Protein AF-A0A9J6QCG3-F1 (afdb_monomer_lite)

Organism: NCBI:txid2926470

Secondary structure (DSSP, 8-state):
--HHHHHHHHHHHHHHHHHHHHHHHHHHHHHHHHHHHHHHHHHHSS--HHHHHHHHSHHHHTTTTTHHHHHHHH-TTSHHHHHHS-HHHHHHHHTS-HHHHHHHHHHHHHHHHHHHHHHHHHHHHHHHH-

Radius of gyration: 17.92 Å; chains: 1; bounding box: 47×27×53 Å

Structure (mmCIF, N/CA/C/O backbone):
data_AF-A0A9J6QCG3-F1
#
_e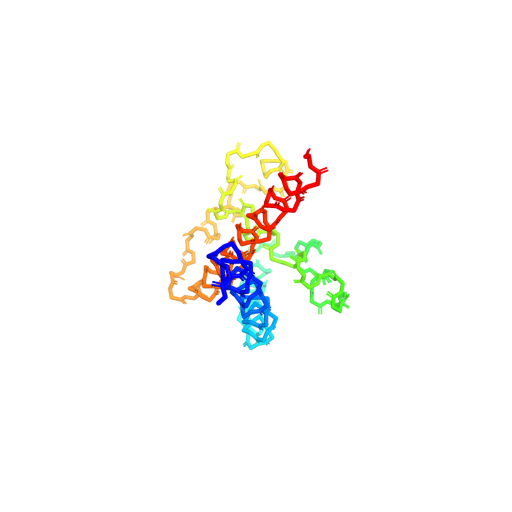ntry.id   AF-A0A9J6QCG3-F1
#
loop_
_atom_site.group_PDB
_atom_site.id
_atom_site.type_symbol
_atom_site.label_atom_id
_atom_site.label_alt_id
_atom_site.label_comp_id
_atom_site.label_asym_id
_atom_site.label_entity_id
_atom_site.label_seq_id
_atom_site.pdbx_PDB_ins_code
_atom_site.Cartn_x
_atom_site.Cartn_y
_atom_site.Cartn_z
_atom_site.occupancy
_atom_site.B_iso_or_equiv
_atom_site.auth_seq_id
_atom_site.auth_comp_id
_atom_site.auth_asym_id
_atom_site.auth_atom_id
_atom_site.pdbx_PDB_model_num
ATOM 1 N N . MET A 1 1 ? 27.944 2.411 -23.878 1.00 61.50 1 MET A N 1
ATOM 2 C CA . MET A 1 1 ? 26.618 1.755 -23.746 1.00 61.50 1 MET A CA 1
ATOM 3 C C . MET A 1 1 ? 25.605 2.493 -24.611 1.00 61.50 1 MET A C 1
ATOM 5 O O . MET A 1 1 ? 25.644 3.715 -24.613 1.00 61.50 1 MET A O 1
ATOM 9 N N . LYS A 1 2 ? 24.710 1.798 -25.333 1.00 83.81 2 LYS A N 1
ATOM 10 C CA . LYS A 1 2 ? 23.601 2.467 -26.043 1.00 83.81 2 LYS A CA 1
ATOM 11 C C . LYS A 1 2 ? 22.667 3.141 -25.017 1.00 83.81 2 LYS A C 1
ATOM 13 O O . LYS A 1 2 ? 22.408 2.516 -23.986 1.00 83.81 2 LYS A O 1
ATOM 18 N N . PRO A 1 3 ? 22.131 4.346 -25.286 1.00 85.44 3 PRO A N 1
ATOM 19 C CA . PRO A 1 3 ? 21.277 5.075 -24.340 1.00 85.44 3 PRO A CA 1
ATOM 20 C C . PRO A 1 3 ? 20.052 4.256 -23.903 1.00 85.44 3 PRO A C 1
ATOM 22 O O . PRO A 1 3 ? 19.705 4.238 -22.727 1.00 85.44 3 PRO A O 1
ATOM 25 N N . LEU A 1 4 ? 19.473 3.466 -24.812 1.00 87.44 4 LEU A N 1
ATOM 26 C CA . LEU A 1 4 ? 18.367 2.555 -24.502 1.00 87.44 4 LEU A CA 1
ATOM 27 C C . LEU A 1 4 ? 18.738 1.481 -23.462 1.00 87.44 4 LEU A C 1
ATOM 29 O O . LEU A 1 4 ? 17.947 1.184 -22.572 1.00 87.44 4 LEU A O 1
ATOM 33 N N . ASN A 1 5 ? 19.948 0.918 -23.537 1.00 89.25 5 ASN A N 1
ATOM 34 C CA . ASN A 1 5 ? 20.399 -0.090 -22.573 1.00 89.25 5 ASN A CA 1
ATOM 35 C C . ASN A 1 5 ? 20.575 0.524 -21.179 1.00 89.25 5 ASN A C 1
ATOM 37 O O . ASN A 1 5 ? 20.280 -0.132 -20.185 1.00 89.25 5 ASN A O 1
ATOM 41 N N . LEU A 1 6 ? 21.022 1.783 -21.109 1.00 93.06 6 LEU A N 1
ATOM 42 C CA . LEU A 1 6 ? 21.127 2.514 -19.848 1.00 93.06 6 LEU A CA 1
ATOM 43 C C . LEU A 1 6 ? 19.742 2.725 -19.218 1.00 93.06 6 LEU A C 1
ATOM 45 O O . LEU A 1 6 ? 19.571 2.441 -18.038 1.00 93.06 6 LEU A O 1
ATOM 49 N N . ILE A 1 7 ? 18.745 3.138 -20.009 1.00 92.50 7 ILE A N 1
ATOM 50 C CA . ILE A 1 7 ? 17.358 3.314 -19.543 1.00 92.50 7 ILE A CA 1
ATOM 51 C C . ILE A 1 7 ? 16.789 1.998 -19.001 1.00 92.50 7 ILE A C 1
ATOM 53 O O . ILE A 1 7 ? 16.223 1.981 -17.911 1.00 92.50 7 ILE A O 1
ATOM 57 N N . ILE A 1 8 ? 16.976 0.888 -19.724 1.00 93.38 8 ILE A N 1
ATOM 58 C CA . ILE A 1 8 ? 16.510 -0.437 -19.284 1.00 93.38 8 ILE A CA 1
ATOM 59 C C . ILE A 1 8 ? 17.153 -0.817 -17.948 1.00 93.38 8 ILE A C 1
ATOM 61 O O . ILE A 1 8 ? 16.447 -1.253 -17.040 1.00 93.38 8 ILE A O 1
ATOM 65 N N . ILE A 1 9 ? 18.468 -0.628 -17.802 1.00 94.50 9 ILE A N 1
ATOM 66 C CA . ILE A 1 9 ? 19.180 -0.932 -16.554 1.00 94.50 9 ILE A CA 1
ATOM 67 C C . ILE A 1 9 ? 18.644 -0.076 -15.403 1.00 94.50 9 ILE A C 1
ATOM 69 O O . ILE A 1 9 ? 18.363 -0.616 -14.334 1.00 94.50 9 ILE A O 1
ATOM 73 N N . ILE A 1 10 ? 18.445 1.227 -15.619 1.00 94.81 10 ILE A N 1
ATOM 74 C CA . ILE A 1 10 ? 17.923 2.145 -14.597 1.00 94.81 10 ILE A CA 1
ATOM 75 C C . ILE A 1 10 ? 16.514 1.734 -14.161 1.00 94.81 10 ILE A C 1
ATOM 77 O O . ILE A 1 10 ? 16.277 1.555 -12.969 1.00 94.81 10 ILE A O 1
ATOM 81 N N . LEU A 1 11 ? 15.591 1.532 -15.106 1.00 95.06 11 LEU A N 1
ATOM 82 C CA . LEU A 1 11 ? 14.212 1.135 -14.799 1.00 95.06 11 LEU A CA 1
ATOM 83 C C . LEU A 1 11 ? 14.151 -0.221 -14.094 1.00 95.06 11 LEU A C 1
ATOM 85 O O . LEU A 1 11 ? 13.401 -0.382 -13.135 1.00 95.06 11 LEU A O 1
ATOM 89 N N . THR A 1 12 ? 14.970 -1.177 -14.533 1.00 95.19 12 THR A N 1
ATOM 90 C CA . THR A 1 12 ? 15.066 -2.500 -13.902 1.00 95.19 12 THR A CA 1
ATOM 91 C C . THR A 1 12 ? 15.576 -2.376 -12.470 1.00 95.19 12 THR A C 1
ATOM 93 O O . THR A 1 12 ? 14.989 -2.941 -11.551 1.00 95.19 12 THR A O 1
ATOM 96 N N . SER A 1 13 ? 16.621 -1.576 -12.254 1.00 96.38 13 SER A N 1
ATOM 97 C CA . SER A 1 13 ? 17.199 -1.353 -10.926 1.00 96.38 13 SER A CA 1
ATOM 98 C C . SER A 1 13 ? 16.199 -0.675 -9.988 1.00 96.38 13 SER A C 1
ATOM 100 O O . SER A 1 13 ? 16.027 -1.115 -8.855 1.00 96.38 13 SER A O 1
ATOM 102 N N . LEU A 1 14 ? 15.487 0.351 -10.467 1.00 96.19 14 LEU A N 1
ATOM 103 C CA . LEU A 1 14 ? 14.443 1.039 -9.704 1.00 96.19 14 LEU A CA 1
ATOM 104 C C . LEU A 1 14 ? 13.269 0.119 -9.367 1.00 96.19 14 LEU A C 1
ATOM 106 O O . LEU A 1 14 ? 12.778 0.158 -8.240 1.00 96.19 14 LEU A O 1
ATOM 110 N N . PHE A 1 15 ? 12.848 -0.732 -10.306 1.00 96.12 15 PHE A N 1
ATOM 111 C CA . PHE A 1 15 ? 11.814 -1.734 -10.065 1.00 96.12 15 PHE A CA 1
ATOM 112 C C . PHE A 1 15 ? 12.211 -2.684 -8.929 1.00 96.12 15 PHE A C 1
ATOM 114 O O . PHE A 1 15 ? 11.461 -2.828 -7.964 1.00 96.12 15 PHE A O 1
ATOM 121 N N . PHE A 1 16 ? 13.407 -3.278 -8.996 1.00 95.44 16 PHE A N 1
ATOM 122 C CA . PHE A 1 16 ? 13.881 -4.186 -7.950 1.00 95.44 16 PHE A CA 1
ATOM 123 C C . PHE A 1 16 ? 14.083 -3.481 -6.608 1.00 95.44 16 PHE A C 1
ATOM 125 O O . PHE A 1 16 ? 13.708 -4.031 -5.574 1.00 95.44 16 PHE A O 1
ATOM 132 N N . LEU A 1 17 ? 14.621 -2.258 -6.604 1.00 96.00 17 LEU A N 1
ATOM 133 C CA . LEU A 1 17 ? 14.808 -1.474 -5.383 1.00 96.00 17 LEU A CA 1
ATOM 134 C C . LEU A 1 17 ? 13.463 -1.163 -4.710 1.00 96.00 17 LEU A C 1
ATOM 136 O O . LEU A 1 17 ? 13.316 -1.340 -3.503 1.00 96.00 17 LEU A O 1
ATOM 140 N N . SER A 1 18 ? 12.472 -0.741 -5.497 1.00 94.50 18 SER A N 1
ATOM 141 C CA . SER A 1 18 ? 11.108 -0.496 -5.029 1.00 94.50 18 SER A CA 1
ATOM 142 C C . SER A 1 18 ? 10.467 -1.771 -4.474 1.00 94.50 18 SER A C 1
ATOM 144 O O . SER A 1 18 ? 9.889 -1.738 -3.386 1.00 94.50 18 SER A O 1
ATOM 146 N N . LEU A 1 19 ? 10.609 -2.898 -5.177 1.00 91.75 19 LEU A N 1
ATOM 147 C CA . LEU A 1 19 ? 10.064 -4.182 -4.750 1.00 91.75 19 LEU A CA 1
ATOM 148 C C . LEU A 1 19 ? 10.689 -4.637 -3.426 1.00 91.75 19 LEU A C 1
ATOM 150 O O . LEU A 1 19 ? 9.970 -4.992 -2.494 1.00 91.75 19 LEU A O 1
ATOM 154 N N . LEU A 1 20 ? 12.018 -4.575 -3.311 1.00 93.88 20 LEU A N 1
ATOM 155 C CA . LEU A 1 20 ? 12.729 -4.905 -2.075 1.00 93.88 20 LEU A CA 1
ATOM 156 C C . LEU A 1 20 ? 12.312 -3.985 -0.932 1.00 93.88 20 LEU A C 1
ATOM 158 O O . LEU A 1 20 ? 12.019 -4.467 0.162 1.00 93.88 20 LEU A O 1
ATOM 162 N N . PHE A 1 21 ? 12.225 -2.678 -1.185 1.00 93.69 21 PHE A N 1
ATOM 163 C CA . PHE A 1 21 ? 11.744 -1.728 -0.192 1.00 93.69 21 PHE A CA 1
ATOM 164 C C . PHE A 1 21 ? 10.322 -2.076 0.254 1.00 93.69 21 PHE A C 1
ATOM 166 O O . PHE A 1 21 ? 10.073 -2.153 1.450 1.00 93.69 21 PHE A O 1
ATOM 173 N N . TYR A 1 22 ? 9.401 -2.349 -0.673 1.00 90.38 22 TYR A N 1
ATOM 174 C CA . TYR A 1 22 ? 8.025 -2.733 -0.359 1.00 90.38 22 TYR A CA 1
ATOM 175 C C . TYR A 1 22 ? 7.961 -3.983 0.529 1.00 90.38 22 TYR A C 1
ATOM 177 O O . TYR A 1 22 ? 7.256 -3.982 1.542 1.00 90.38 22 TYR A O 1
ATOM 185 N N . LEU A 1 23 ? 8.728 -5.023 0.187 1.00 88.69 23 LEU A N 1
ATOM 186 C CA . LEU A 1 23 ? 8.777 -6.284 0.930 1.00 88.69 23 LEU A CA 1
ATOM 187 C C . LEU A 1 23 ? 9.365 -6.093 2.337 1.00 88.69 23 LEU A C 1
ATOM 189 O O . LEU A 1 23 ? 8.742 -6.464 3.333 1.00 88.69 23 LEU A O 1
ATOM 193 N N . ILE A 1 24 ? 10.541 -5.469 2.431 1.00 91.12 24 ILE A N 1
ATOM 194 C CA . ILE A 1 24 ? 11.263 -5.275 3.694 1.00 91.12 24 ILE A CA 1
ATOM 195 C C . ILE A 1 24 ? 10.508 -4.293 4.595 1.00 91.12 24 ILE A C 1
ATOM 197 O O . ILE A 1 24 ? 10.214 -4.595 5.752 1.00 91.12 24 ILE A O 1
ATOM 201 N N . TYR A 1 25 ? 10.142 -3.124 4.068 1.00 89.94 25 TYR A N 1
ATOM 202 C CA . TYR A 1 25 ? 9.428 -2.094 4.820 1.00 89.94 25 TYR A CA 1
ATOM 203 C C . TYR A 1 25 ? 8.042 -2.570 5.256 1.00 89.94 25 TYR A C 1
ATOM 205 O O . TYR A 1 25 ? 7.613 -2.301 6.380 1.00 89.94 25 TYR A O 1
ATOM 213 N N . GLY A 1 26 ? 7.352 -3.336 4.407 1.00 86.31 26 GLY A N 1
ATOM 214 C CA . GLY A 1 26 ? 6.105 -3.986 4.782 1.00 86.31 26 GLY A CA 1
ATOM 215 C C . GLY A 1 26 ? 6.285 -4.919 5.982 1.00 86.31 26 GLY A C 1
ATOM 216 O O . GLY A 1 26 ? 5.447 -4.923 6.879 1.00 86.31 26 GLY A O 1
ATOM 217 N N . LYS A 1 27 ? 7.384 -5.688 6.030 1.00 86.19 27 LYS A N 1
ATOM 218 C CA . LYS A 1 27 ? 7.670 -6.621 7.132 1.00 86.19 27 LYS A CA 1
ATOM 219 C C . LYS A 1 27 ? 7.867 -5.876 8.456 1.00 86.19 27 LYS A C 1
ATOM 221 O O . LYS A 1 27 ? 7.344 -6.277 9.490 1.00 86.19 27 LYS A O 1
ATOM 226 N N . PHE A 1 28 ? 8.557 -4.738 8.423 1.00 87.19 28 PHE A N 1
ATOM 227 C CA . PHE A 1 28 ? 8.739 -3.890 9.606 1.00 87.19 28 PHE A CA 1
ATOM 228 C C . PHE A 1 28 ? 7.457 -3.192 10.069 1.00 87.19 28 PHE A C 1
ATOM 230 O O . PHE A 1 28 ? 7.352 -2.782 11.225 1.00 87.19 28 PHE A O 1
ATOM 237 N N . THR A 1 29 ? 6.480 -3.038 9.180 1.00 87.38 29 THR A N 1
ATOM 238 C CA . THR A 1 29 ? 5.247 -2.293 9.452 1.00 87.38 29 THR A CA 1
ATOM 239 C C . THR A 1 29 ? 4.050 -3.194 9.751 1.00 87.38 29 THR A C 1
ATOM 241 O O . THR A 1 29 ? 2.982 -2.674 10.059 1.00 87.38 29 THR A O 1
ATOM 244 N N . GLU A 1 30 ? 4.228 -4.524 9.796 1.00 85.50 30 GLU A N 1
ATOM 245 C CA . GLU A 1 30 ? 3.154 -5.474 10.139 1.00 85.50 30 GLU A CA 1
ATOM 246 C C . GLU A 1 30 ? 2.512 -5.166 11.490 1.00 85.50 30 GLU A C 1
ATOM 248 O O . GLU A 1 30 ? 1.294 -5.052 11.573 1.00 85.50 30 GLU A O 1
ATOM 253 N N . ARG A 1 31 ? 3.326 -4.901 12.518 1.00 86.88 31 ARG A N 1
ATOM 254 C CA . ARG A 1 31 ? 2.813 -4.540 13.848 1.00 86.88 31 ARG A CA 1
ATOM 255 C C . ARG A 1 31 ? 1.953 -3.276 13.824 1.00 86.88 31 ARG A C 1
ATOM 257 O O . ARG A 1 31 ? 1.020 -3.155 14.607 1.00 86.88 31 ARG A O 1
ATOM 264 N N . LYS A 1 32 ? 2.251 -2.325 12.931 1.00 89.50 32 LYS A N 1
ATOM 265 C CA . LYS A 1 32 ? 1.453 -1.096 12.796 1.00 89.50 32 LYS A CA 1
ATOM 266 C C . LYS A 1 32 ? 0.089 -1.384 12.178 1.00 89.50 32 LYS A C 1
ATOM 268 O O . LYS A 1 32 ? -0.896 -0.789 12.599 1.00 89.50 32 LYS A O 1
ATOM 273 N N . PHE A 1 33 ? 0.030 -2.304 11.215 1.00 89.00 33 PHE A N 1
ATOM 274 C CA . PHE A 1 33 ? -1.236 -2.788 10.673 1.00 89.00 33 PHE A CA 1
ATOM 275 C C . PHE A 1 33 ? -2.068 -3.497 11.748 1.00 89.00 33 PHE A C 1
ATOM 277 O O . PHE A 1 33 ? -3.246 -3.181 11.891 1.00 89.00 33 PHE A O 1
ATOM 284 N N . ASP A 1 34 ? -1.453 -4.377 12.544 1.00 88.38 34 ASP A N 1
ATOM 285 C CA . ASP A 1 34 ? -2.151 -5.111 13.608 1.00 88.38 34 ASP A CA 1
ATOM 286 C C . ASP A 1 34 ? -2.793 -4.165 14.633 1.00 88.38 34 ASP A C 1
ATOM 288 O O . ASP A 1 34 ? -3.946 -4.357 15.010 1.00 88.38 34 ASP A O 1
ATOM 292 N N . ILE A 1 35 ? -2.100 -3.082 15.005 1.00 90.56 35 ILE A N 1
ATOM 293 C CA . ILE A 1 35 ? -2.646 -2.042 15.892 1.00 90.56 35 ILE A CA 1
ATOM 294 C C . ILE A 1 35 ? -3.891 -1.380 15.280 1.00 90.56 35 ILE A C 1
ATOM 296 O O . ILE A 1 35 ? -4.877 -1.153 15.979 1.00 90.56 35 ILE A O 1
ATOM 300 N N . ILE A 1 36 ? -3.878 -1.063 13.981 1.00 90.50 36 ILE A N 1
ATOM 301 C CA . ILE A 1 36 ? -5.043 -0.466 13.304 1.00 90.50 36 ILE A CA 1
ATOM 302 C C . ILE A 1 36 ? -6.203 -1.463 13.251 1.00 90.50 36 ILE A C 1
ATOM 304 O O . ILE A 1 36 ? -7.343 -1.087 13.519 1.00 90.50 36 ILE A O 1
ATOM 308 N N . ALA A 1 37 ? -5.916 -2.727 12.943 1.00 89.81 37 ALA A N 1
ATOM 309 C CA . ALA A 1 37 ? -6.897 -3.804 12.954 1.00 89.81 37 ALA A CA 1
ATOM 310 C C . ALA A 1 37 ? -7.537 -3.992 14.341 1.00 89.81 37 ALA A C 1
ATOM 312 O O . ALA A 1 37 ? -8.751 -4.154 14.447 1.00 89.81 37 ALA A O 1
ATOM 313 N N . GLU A 1 38 ? -6.753 -3.909 15.415 1.00 91.25 38 GLU A N 1
ATOM 314 C CA . GLU A 1 38 ? -7.266 -3.973 16.786 1.00 91.25 38 GLU A CA 1
ATOM 315 C C . GLU A 1 38 ? -8.120 -2.753 17.142 1.00 91.25 38 GLU A C 1
ATOM 317 O O . GLU A 1 38 ? -9.195 -2.912 17.721 1.00 91.25 38 GLU A O 1
ATOM 322 N N . LYS A 1 39 ? -7.706 -1.541 16.744 1.00 92.44 39 LYS A N 1
ATOM 323 C CA . LYS A 1 39 ? -8.531 -0.329 16.901 1.00 92.44 39 LYS A CA 1
ATOM 324 C C . LYS A 1 39 ? -9.859 -0.449 16.153 1.00 92.44 39 LYS A C 1
ATOM 326 O O . LYS A 1 39 ? -10.892 -0.049 16.687 1.00 92.44 39 LYS A O 1
ATOM 331 N N . PHE A 1 40 ? -9.833 -1.009 14.946 1.00 91.88 40 PHE A N 1
ATOM 332 C CA . PHE A 1 40 ? -11.031 -1.262 14.153 1.00 91.88 40 PHE A CA 1
ATOM 333 C C . PHE A 1 40 ? -11.964 -2.243 14.874 1.00 91.88 40 PHE A C 1
ATOM 335 O O . PHE A 1 40 ? -13.122 -1.915 15.122 1.00 91.88 40 PHE A O 1
ATOM 342 N N . ASN A 1 41 ? -11.445 -3.400 15.295 1.00 92.50 41 ASN A N 1
ATOM 343 C CA . ASN A 1 41 ? -12.226 -4.413 16.005 1.00 92.50 41 ASN A CA 1
ATOM 344 C C . ASN A 1 41 ? -12.808 -3.875 17.321 1.00 92.50 4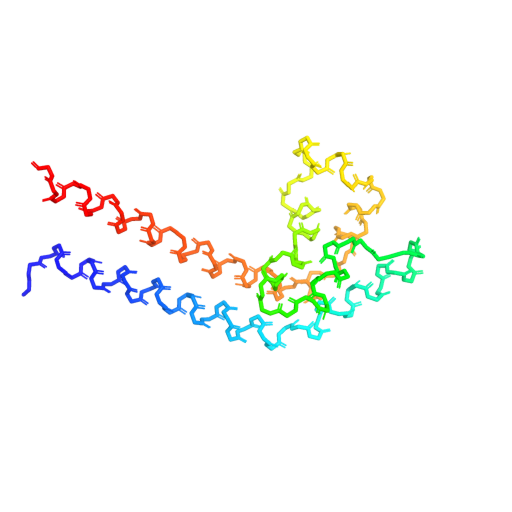1 ASN A C 1
ATOM 346 O O . ASN A 1 41 ? -13.957 -4.142 17.651 1.00 92.50 41 ASN A O 1
ATOM 350 N N . LYS A 1 42 ? -12.056 -3.040 18.048 1.00 94.31 42 LYS A N 1
ATOM 351 C CA . LYS A 1 42 ? -12.546 -2.387 19.268 1.00 94.31 42 LYS A CA 1
ATOM 352 C C . LYS A 1 42 ? -13.723 -1.440 19.004 1.00 94.31 42 LYS A C 1
ATOM 354 O O . LYS A 1 42 ? -14.566 -1.284 19.880 1.00 94.31 42 LYS A O 1
ATOM 359 N N . LYS A 1 43 ? -13.771 -0.793 17.833 1.00 93.31 43 LYS A N 1
ATOM 360 C CA . LYS A 1 43 ? -14.841 0.147 17.470 1.00 93.31 43 LYS A CA 1
ATOM 361 C C . LYS A 1 43 ? -16.075 -0.555 16.899 1.00 93.31 43 LYS A C 1
ATOM 363 O O . LYS A 1 43 ? -17.184 -0.181 17.256 1.00 93.31 43 LYS A O 1
ATOM 368 N N . PHE A 1 44 ? -15.883 -1.540 16.024 1.00 92.25 44 PHE A N 1
ATOM 369 C CA . PHE A 1 44 ? -16.973 -2.157 15.260 1.00 92.25 44 PHE A CA 1
ATOM 370 C C . PHE A 1 44 ? -17.370 -3.558 15.752 1.00 92.25 44 PHE A C 1
ATOM 372 O O . PHE A 1 44 ? -18.394 -4.083 15.330 1.00 92.25 44 PHE A O 1
ATOM 379 N N . GLY A 1 45 ? -16.593 -4.173 16.649 1.00 91.56 45 GLY A N 1
ATOM 380 C CA . GLY A 1 45 ? -16.885 -5.491 17.226 1.00 91.56 45 GLY A CA 1
ATOM 381 C C . GLY A 1 45 ? -16.632 -6.678 16.289 1.00 91.56 45 GLY A C 1
ATOM 382 O O . GLY A 1 45 ? -16.943 -7.811 16.649 1.00 91.56 45 GLY A O 1
ATOM 383 N N . TYR A 1 46 ? -16.079 -6.439 15.098 1.00 90.25 46 TYR A N 1
ATOM 384 C CA . TYR A 1 46 ? -15.666 -7.477 14.156 1.00 90.25 46 TYR A CA 1
ATOM 385 C C . TYR A 1 46 ? -14.377 -7.096 13.427 1.00 90.25 46 TYR A C 1
ATOM 387 O O . TYR A 1 46 ? -13.932 -5.947 13.437 1.00 90.25 46 TYR A O 1
ATOM 395 N N . MET A 1 47 ? -13.797 -8.078 12.735 1.00 86.69 47 MET A N 1
ATOM 396 C CA . MET A 1 47 ? -12.611 -7.901 11.905 1.00 86.69 47 MET A CA 1
ATOM 397 C C . MET A 1 47 ? -12.918 -8.332 10.460 1.00 86.69 47 MET A C 1
ATOM 399 O O . MET A 1 47 ? -13.326 -9.479 10.248 1.00 86.69 47 MET A O 1
ATOM 403 N N . PRO A 1 48 ? -12.753 -7.446 9.458 1.00 84.44 48 PRO A N 1
ATOM 404 C CA . PRO A 1 48 ? -13.044 -7.766 8.066 1.00 84.44 48 PRO A CA 1
ATOM 405 C C . PRO A 1 48 ? -12.225 -8.956 7.573 1.00 84.44 48 PRO A C 1
ATOM 407 O O . PRO A 1 48 ? -11.073 -9.131 7.975 1.00 84.44 48 PRO A O 1
ATOM 410 N N . PHE A 1 49 ? -12.779 -9.734 6.637 1.00 81.94 49 PHE A N 1
ATOM 411 C CA . PHE A 1 49 ? -12.100 -10.921 6.106 1.00 81.94 49 PHE A CA 1
ATOM 412 C C . PHE A 1 49 ? -10.702 -10.605 5.570 1.00 81.94 49 PHE A C 1
ATOM 414 O O . PHE A 1 49 ? -9.769 -11.350 5.844 1.00 81.94 49 PHE A O 1
ATOM 421 N N . SER A 1 50 ? -10.524 -9.486 4.862 1.00 80.94 50 SER A N 1
ATOM 422 C CA . SER A 1 50 ? -9.206 -9.063 4.375 1.00 80.94 50 SER A CA 1
ATOM 423 C C . SER A 1 50 ? -8.199 -8.877 5.509 1.00 80.94 50 SER A C 1
ATOM 425 O O . SER A 1 50 ? -7.062 -9.322 5.388 1.00 80.94 50 SER A O 1
ATOM 427 N N . MET A 1 51 ? -8.615 -8.288 6.632 1.00 85.19 51 MET A N 1
ATOM 428 C CA . MET A 1 51 ? -7.749 -8.079 7.789 1.00 85.19 51 MET A CA 1
ATOM 429 C C . MET A 1 51 ? -7.452 -9.393 8.516 1.00 85.19 51 MET A C 1
ATOM 431 O O . MET A 1 51 ? -6.304 -9.648 8.874 1.00 85.19 51 MET A O 1
ATOM 435 N N . THR A 1 52 ? -8.455 -10.256 8.685 1.00 82.56 52 THR A N 1
ATOM 436 C CA . THR A 1 52 ? -8.316 -11.568 9.336 1.00 82.56 52 THR A CA 1
ATOM 437 C C . THR A 1 52 ? -7.446 -12.521 8.513 1.00 82.56 52 THR A C 1
ATOM 439 O O . THR A 1 52 ? -6.466 -13.073 9.017 1.00 82.56 52 THR A O 1
ATOM 442 N N . ALA A 1 53 ? -7.748 -12.670 7.220 1.00 76.81 53 ALA A N 1
ATOM 443 C CA . ALA A 1 53 ? -6.954 -13.454 6.277 1.00 76.81 53 ALA A CA 1
ATOM 444 C C . ALA A 1 53 ? -5.552 -12.863 6.113 1.00 76.81 53 ALA A C 1
ATOM 446 O O . ALA A 1 53 ? -4.582 -13.589 5.951 1.00 76.81 53 ALA A O 1
ATOM 447 N N . GLY A 1 54 ? -5.419 -11.547 6.218 1.00 70.88 54 GLY A N 1
ATOM 448 C CA . GLY A 1 54 ? -4.141 -10.863 6.201 1.00 70.88 54 GLY A CA 1
ATOM 449 C C . GLY A 1 54 ? -3.242 -11.134 7.408 1.00 70.88 54 GLY A C 1
ATOM 450 O O . GLY A 1 54 ? -2.024 -11.200 7.255 1.00 70.88 54 GLY A O 1
ATOM 451 N N . ARG A 1 55 ? -3.840 -11.302 8.594 1.00 73.44 55 ARG A N 1
ATOM 452 C CA . ARG A 1 55 ? -3.129 -11.612 9.845 1.00 73.44 55 ARG A CA 1
ATOM 453 C C . ARG A 1 55 ? -2.668 -13.072 9.888 1.00 73.44 55 ARG A C 1
ATOM 455 O O . ARG A 1 55 ? -1.562 -13.344 10.341 1.00 73.44 55 ARG A O 1
ATOM 462 N N . ASN A 1 56 ? -3.485 -13.993 9.365 1.00 73.62 56 ASN A N 1
ATOM 463 C CA . ASN A 1 56 ? -3.272 -15.442 9.508 1.00 73.62 56 ASN A CA 1
ATOM 464 C C . ASN A 1 56 ? -2.895 -16.179 8.208 1.00 73.62 56 ASN A C 1
ATOM 466 O O . ASN A 1 56 ? -2.462 -17.324 8.255 1.00 73.62 56 ASN A O 1
ATOM 470 N N . GLY A 1 57 ? -3.053 -15.556 7.041 1.00 66.50 57 GLY A N 1
ATOM 471 C CA . GLY A 1 57 ? -2.920 -16.197 5.725 1.00 66.50 57 GLY A CA 1
ATOM 472 C C . GLY A 1 57 ? -1.500 -16.233 5.151 1.00 66.50 57 GLY A C 1
ATOM 473 O O . GLY A 1 57 ? -1.312 -16.604 3.992 1.00 66.50 57 GLY A O 1
ATOM 474 N N . GLY A 1 58 ? -0.489 -15.840 5.929 1.00 71.75 58 GLY A N 1
ATOM 475 C CA . GLY A 1 58 ? 0.911 -15.869 5.505 1.00 71.75 58 GLY A CA 1
ATOM 476 C C . GLY A 1 58 ? 1.226 -14.935 4.327 1.00 71.75 58 GLY A C 1
ATOM 477 O O . GLY A 1 58 ? 0.544 -13.941 4.085 1.00 71.75 58 GLY A O 1
ATOM 478 N N . PHE A 1 59 ? 2.295 -15.245 3.586 1.00 67.56 59 PHE A N 1
ATOM 479 C CA . PHE A 1 59 ? 2.831 -14.372 2.530 1.00 67.56 59 PHE A CA 1
ATOM 480 C C . PHE A 1 59 ? 1.851 -14.128 1.366 1.00 67.56 59 PHE A C 1
ATOM 482 O O . PHE A 1 59 ? 1.837 -13.038 0.801 1.00 67.56 59 PHE A O 1
ATOM 489 N N . PHE A 1 60 ? 0.992 -15.098 1.033 1.00 64.94 60 PHE A N 1
ATOM 490 C CA . PHE A 1 60 ? 0.052 -14.986 -0.092 1.00 64.94 60 PHE A CA 1
ATOM 491 C C . PHE A 1 60 ? -1.033 -13.924 0.128 1.00 64.94 60 PHE A C 1
ATOM 493 O O . PHE A 1 60 ? -1.330 -13.147 -0.776 1.00 64.94 60 PHE A O 1
ATOM 500 N N . PHE A 1 61 ? -1.589 -13.837 1.338 1.00 69.75 61 PHE A N 1
ATOM 501 C CA . PHE A 1 61 ? -2.606 -12.832 1.677 1.00 69.75 61 PHE A CA 1
ATOM 502 C C . PHE A 1 61 ? -2.007 -11.526 2.206 1.00 69.75 61 PHE A C 1
ATOM 504 O O . PHE A 1 61 ? -2.729 -10.582 2.530 1.00 69.75 61 PHE A O 1
ATOM 511 N N . TRP A 1 62 ? -0.680 -11.428 2.238 1.00 71.44 62 TRP A N 1
ATOM 512 C CA . TRP A 1 62 ? 0.033 -10.286 2.788 1.00 71.44 62 TRP A CA 1
ATOM 513 C C . TRP A 1 62 ? -0.201 -8.983 2.020 1.00 71.44 62 TRP A C 1
ATOM 515 O O . TRP A 1 62 ? -0.319 -7.923 2.630 1.00 71.44 62 TRP A O 1
ATOM 525 N N . GLY A 1 63 ? -0.317 -9.054 0.691 1.00 69.69 63 GLY A N 1
ATOM 526 C CA . GLY A 1 63 ? -0.721 -7.906 -0.129 1.00 69.69 63 GLY A CA 1
ATOM 527 C C . GLY A 1 63 ? -2.214 -7.583 0.001 1.00 69.69 63 GLY A C 1
ATOM 528 O O . GLY A 1 63 ? -2.617 -6.430 -0.115 1.00 69.69 63 GLY A O 1
ATOM 529 N N . TYR A 1 64 ? -3.038 -8.592 0.298 1.00 77.75 64 TYR A N 1
ATOM 530 C CA . TYR A 1 64 ? -4.487 -8.445 0.420 1.00 77.75 64 TYR A CA 1
ATOM 531 C C . TYR A 1 64 ? -4.921 -7.853 1.768 1.00 77.75 64 TYR A C 1
ATOM 533 O O . TYR A 1 64 ? -5.977 -7.225 1.842 1.00 77.75 64 TYR A O 1
ATOM 541 N N . LYS A 1 65 ? -4.104 -7.989 2.821 1.00 82.75 65 LYS A N 1
ATOM 542 C CA . LYS A 1 65 ? -4.437 -7.527 4.181 1.00 82.75 65 LYS A CA 1
ATOM 543 C C . LYS A 1 65 ? -4.793 -6.048 4.268 1.00 82.75 65 LYS A C 1
ATOM 545 O O . LYS A 1 65 ? -5.676 -5.641 5.014 1.00 82.75 65 LYS A O 1
ATOM 550 N N . GLU A 1 66 ? -4.123 -5.250 3.449 1.00 85.00 66 GLU A N 1
ATOM 551 C CA . GLU A 1 66 ? -4.241 -3.797 3.416 1.00 85.00 66 GLU A CA 1
ATOM 552 C C . GLU A 1 66 ? -5.332 -3.305 2.453 1.00 85.00 66 GLU A C 1
ATOM 554 O O . GLU A 1 66 ? -5.608 -2.107 2.418 1.00 85.00 66 GLU A O 1
ATOM 559 N N . SER A 1 67 ? -5.999 -4.205 1.719 1.00 85.00 67 SER A N 1
ATOM 560 C CA . SER A 1 67 ? -7.049 -3.860 0.745 1.00 85.00 67 SER A CA 1
ATOM 561 C C . SER A 1 67 ? -8.161 -3.000 1.345 1.00 85.00 67 SER A C 1
ATOM 563 O O . SER A 1 67 ? -8.605 -2.050 0.709 1.00 85.00 67 SER A O 1
ATOM 565 N N . TYR A 1 68 ? -8.548 -3.261 2.595 1.00 85.62 68 TYR A N 1
ATOM 566 C CA . TYR A 1 68 ? -9.568 -2.475 3.292 1.00 85.62 68 TYR A CA 1
ATOM 567 C C . TYR A 1 68 ? -9.134 -1.017 3.504 1.00 85.62 68 TYR A C 1
ATOM 569 O O . TYR A 1 68 ? -9.912 -0.101 3.241 1.00 85.62 68 TYR A O 1
ATOM 577 N N . LEU A 1 69 ? -7.87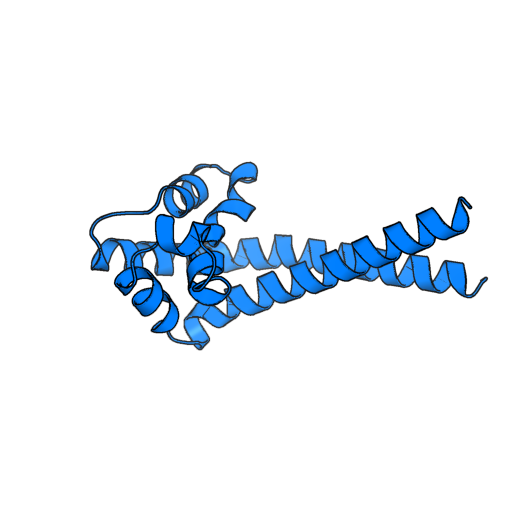2 -0.791 3.896 1.00 87.19 69 LEU A N 1
ATOM 578 C CA . LEU A 1 69 ? -7.315 0.560 4.010 1.00 87.19 69 LEU A CA 1
ATOM 579 C C . LEU A 1 69 ? -7.190 1.223 2.637 1.00 87.19 69 LEU A C 1
ATOM 581 O O . LEU A 1 69 ? -7.501 2.402 2.506 1.00 87.19 69 LEU A O 1
ATOM 585 N N . ILE A 1 70 ? -6.769 0.482 1.606 1.00 87.31 70 ILE A N 1
ATOM 586 C CA . ILE A 1 70 ? -6.672 1.003 0.233 1.00 87.31 70 ILE A CA 1
ATOM 587 C C . ILE A 1 70 ? -8.044 1.482 -0.249 1.00 87.31 70 ILE A C 1
ATOM 589 O O . ILE A 1 70 ? -8.173 2.606 -0.739 1.00 87.31 70 ILE A O 1
ATOM 593 N N . CYS A 1 71 ? -9.079 0.663 -0.067 1.00 85.69 71 CYS A N 1
ATOM 594 C CA . CYS A 1 71 ? -10.448 1.005 -0.428 1.00 85.69 71 CYS A CA 1
ATOM 595 C C . CYS A 1 71 ? -10.940 2.244 0.331 1.00 85.69 71 CYS A C 1
ATOM 597 O O . CYS A 1 71 ? -11.422 3.190 -0.295 1.00 85.69 71 CYS A O 1
ATOM 599 N N . ALA A 1 72 ? -10.757 2.277 1.652 1.00 86.19 72 ALA A N 1
ATOM 600 C CA . ALA A 1 72 ? -11.230 3.370 2.497 1.00 86.19 72 ALA A CA 1
ATOM 601 C C . ALA A 1 72 ? -10.461 4.693 2.312 1.00 86.19 72 ALA A C 1
ATOM 603 O O . ALA A 1 72 ? -11.048 5.763 2.465 1.00 86.19 72 ALA A O 1
ATOM 604 N N . LEU A 1 73 ? -9.168 4.652 1.974 1.00 86.44 73 LEU A N 1
ATOM 605 C CA . LEU A 1 73 ? -8.334 5.855 1.848 1.00 86.44 73 LEU A CA 1
ATOM 606 C C . LEU A 1 73 ? -8.257 6.387 0.413 1.00 86.44 73 LEU A C 1
ATOM 608 O O . LEU A 1 73 ? -8.267 7.601 0.221 1.00 86.44 73 LEU A O 1
ATOM 612 N N . PHE A 1 74 ? -8.213 5.512 -0.595 1.00 83.56 74 PHE A N 1
ATOM 613 C CA . PHE A 1 74 ? -8.014 5.917 -1.992 1.00 83.56 74 PHE A CA 1
ATOM 614 C C . PHE A 1 74 ? -9.259 5.758 -2.870 1.00 83.56 74 PHE A C 1
ATOM 616 O O . PHE A 1 74 ? -9.469 6.564 -3.773 1.00 83.56 74 PHE A O 1
ATOM 623 N N . PHE A 1 75 ? -10.116 4.765 -2.610 1.00 82.69 75 PHE A N 1
ATOM 624 C CA . PHE A 1 75 ? -11.199 4.381 -3.529 1.00 82.69 75 PHE A CA 1
ATOM 625 C C . PHE A 1 75 ? -12.603 4.541 -2.940 1.00 82.69 75 PHE A C 1
ATOM 627 O O . PHE A 1 75 ? -13.506 3.781 -3.279 1.00 82.69 75 PHE A O 1
ATOM 634 N N . THR A 1 76 ? -12.827 5.546 -2.095 1.00 78.25 76 THR A N 1
ATOM 635 C CA . THR A 1 76 ? -14.126 5.757 -1.416 1.00 78.25 76 THR A CA 1
ATOM 636 C C . THR A 1 76 ? -15.329 5.891 -2.349 1.00 78.25 76 THR A C 1
ATOM 638 O O . THR A 1 76 ? -16.421 5.433 -2.027 1.00 78.25 76 THR A O 1
ATOM 641 N N . ASN A 1 77 ? -15.132 6.454 -3.540 1.00 76.69 77 ASN A N 1
ATOM 642 C CA . ASN A 1 77 ? -16.200 6.621 -4.527 1.00 76.69 77 ASN A CA 1
ATOM 643 C C . ASN A 1 77 ? -16.398 5.403 -5.439 1.00 76.69 77 ASN A C 1
ATOM 645 O O . ASN A 1 77 ? -17.329 5.392 -6.244 1.00 76.69 77 ASN A O 1
ATOM 649 N N . PHE A 1 78 ? -15.547 4.382 -5.330 1.00 80.19 78 PHE A N 1
ATOM 650 C CA . PHE A 1 78 ? -15.601 3.225 -6.211 1.00 80.19 78 PHE A CA 1
ATOM 651 C C . PHE A 1 78 ? -16.773 2.299 -5.829 1.00 80.19 78 PHE A C 1
ATOM 653 O O . PHE A 1 78 ? -16.973 2.036 -4.639 1.00 80.19 78 PHE A O 1
ATOM 660 N N . PRO A 1 79 ? -17.545 1.759 -6.793 1.00 77.12 79 PRO A N 1
ATOM 661 C CA . PRO A 1 79 ? -18.730 0.948 -6.494 1.00 77.12 79 PRO A CA 1
ATOM 662 C C . PRO A 1 79 ? -18.439 -0.280 -5.625 1.00 77.12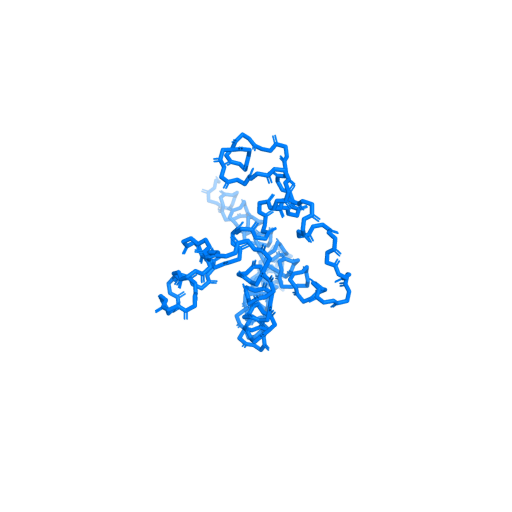 79 PRO A C 1
ATOM 664 O O . PRO A 1 79 ? -19.240 -0.623 -4.760 1.00 77.12 79 PRO A O 1
ATOM 667 N N . ALA A 1 80 ? -17.283 -0.924 -5.823 1.00 75.69 80 ALA A N 1
ATOM 668 C CA . ALA A 1 80 ? -16.872 -2.056 -4.995 1.00 75.69 80 ALA A CA 1
ATOM 669 C C . ALA A 1 80 ? -16.621 -1.632 -3.538 1.00 75.69 80 ALA A C 1
ATOM 671 O O . ALA A 1 80 ? -17.043 -2.329 -2.620 1.00 75.69 80 ALA A O 1
ATOM 672 N N . THR A 1 81 ? -16.023 -0.457 -3.315 1.00 76.12 81 THR A N 1
ATOM 673 C CA . THR A 1 81 ? -15.808 0.099 -1.972 1.00 76.12 81 THR A CA 1
ATOM 674 C C . THR A 1 81 ? -17.132 0.393 -1.283 1.00 76.12 81 THR A C 1
ATOM 676 O O . THR A 1 81 ? -17.311 -0.033 -0.154 1.00 76.12 81 THR A O 1
ATOM 679 N N . LYS A 1 82 ? -18.096 1.017 -1.972 1.00 77.38 82 LYS A N 1
ATOM 680 C CA . LYS A 1 82 ? -19.431 1.301 -1.408 1.00 77.38 82 LYS A CA 1
ATOM 681 C C . LYS A 1 82 ? -20.232 0.046 -1.047 1.00 77.38 82 LYS A C 1
ATOM 683 O O . LYS A 1 82 ? -21.110 0.111 -0.198 1.00 77.38 82 LYS A O 1
ATOM 688 N N . LYS A 1 83 ? -19.960 -1.083 -1.711 1.00 78.44 83 LYS A N 1
ATOM 689 C CA . LYS A 1 83 ? -20.561 -2.386 -1.378 1.00 78.44 83 LYS A CA 1
ATOM 690 C C . LYS A 1 83 ? -19.863 -3.094 -0.218 1.00 78.44 83 LYS A C 1
ATOM 692 O O . LYS A 1 83 ? -20.481 -3.940 0.414 1.00 78.44 83 LYS A O 1
ATOM 697 N N . THR A 1 84 ? -18.586 -2.795 0.009 1.00 79.25 84 THR A N 1
ATOM 698 C CA . THR A 1 84 ? -17.741 -3.526 0.966 1.00 79.25 84 THR A CA 1
ATOM 699 C C . THR A 1 84 ? -17.587 -2.773 2.287 1.00 79.25 84 THR A C 1
ATOM 701 O O . THR A 1 84 ? -17.500 -3.402 3.330 1.00 79.25 84 THR A O 1
ATOM 704 N N . LEU A 1 85 ? -17.559 -1.440 2.243 1.00 83.81 85 LEU A N 1
ATOM 705 C CA . LEU A 1 85 ? -17.370 -0.553 3.384 1.00 83.81 85 LEU A CA 1
ATOM 706 C C . LEU A 1 85 ? -18.588 0.356 3.555 1.00 83.81 85 LEU A C 1
ATOM 708 O O . LEU A 1 85 ? -19.026 1.027 2.618 1.00 83.81 85 LEU A O 1
ATOM 712 N N . THR A 1 86 ? -19.084 0.416 4.782 1.00 88.12 86 THR A N 1
ATOM 713 C CA . THR A 1 86 ? -20.028 1.426 5.253 1.00 88.12 86 THR A CA 1
ATOM 714 C C . THR A 1 86 ? -19.348 2.792 5.362 1.00 88.12 86 THR A C 1
ATOM 716 O O . THR A 1 86 ? -18.122 2.907 5.466 1.00 88.12 86 THR A O 1
ATOM 719 N N . GLN A 1 87 ? -20.150 3.859 5.363 1.00 86.19 87 GLN A N 1
ATOM 720 C CA . GLN A 1 87 ? -19.628 5.219 5.490 1.00 86.19 87 GLN A CA 1
ATOM 721 C C . GLN A 1 87 ? -18.889 5.430 6.824 1.00 86.19 87 GLN A C 1
ATOM 723 O O . GLN A 1 87 ? -17.838 6.063 6.843 1.00 86.19 87 GLN A O 1
ATOM 728 N N . GLU A 1 88 ? -19.365 4.825 7.916 1.00 89.19 88 GLU A N 1
ATOM 729 C CA . GLU A 1 88 ? -18.723 4.919 9.233 1.00 89.19 88 GLU A CA 1
ATOM 730 C C . GLU A 1 88 ? -17.336 4.265 9.276 1.00 89.19 88 GLU A C 1
ATOM 732 O O . GLU A 1 88 ? -16.423 4.781 9.928 1.00 89.19 88 GLU A O 1
ATOM 737 N N . GLU A 1 89 ? -17.149 3.143 8.575 1.00 89.88 89 GLU A N 1
ATOM 738 C CA . GLU A 1 89 ? -15.840 2.500 8.445 1.00 89.88 89 GLU A CA 1
ATOM 739 C C . GLU A 1 89 ? -14.885 3.368 7.617 1.00 89.88 89 GLU A C 1
ATOM 741 O O . GLU A 1 89 ? -13.720 3.532 7.985 1.00 89.88 89 GLU A O 1
ATOM 746 N N . VAL A 1 90 ? -15.372 3.971 6.527 1.00 89.06 90 VAL A N 1
ATOM 747 C CA . VAL A 1 90 ? -14.586 4.924 5.725 1.00 89.06 90 VAL A CA 1
ATOM 748 C C . VAL A 1 90 ? -14.147 6.112 6.579 1.00 89.06 90 VAL A C 1
ATOM 750 O O . VAL A 1 90 ? -12.972 6.486 6.562 1.00 89.06 90 VAL A O 1
ATOM 753 N N . ASP A 1 91 ? -15.068 6.678 7.354 1.00 90.00 91 ASP A N 1
ATOM 754 C CA . ASP A 1 91 ? -14.795 7.824 8.215 1.00 90.00 91 ASP A CA 1
ATOM 755 C C . ASP A 1 91 ? -13.855 7.453 9.369 1.00 90.00 91 ASP A C 1
ATOM 757 O O . ASP A 1 91 ? -12.994 8.249 9.738 1.00 90.00 91 ASP A O 1
ATOM 761 N N . PHE A 1 92 ? -13.924 6.218 9.882 1.00 91.69 92 PHE A N 1
ATOM 762 C CA . PHE A 1 92 ? -12.941 5.699 10.833 1.00 91.69 92 PHE A CA 1
ATOM 763 C C . PHE A 1 92 ? -11.522 5.722 10.256 1.00 91.69 92 PHE A C 1
ATOM 765 O O . PHE A 1 92 ? -10.628 6.277 10.891 1.00 91.69 92 PHE A O 1
ATOM 772 N N . PHE A 1 93 ? -11.304 5.167 9.059 1.00 89.50 93 PHE A N 1
ATOM 773 C CA . PHE A 1 93 ? -9.965 5.142 8.459 1.00 89.50 93 PHE A CA 1
ATOM 774 C C . PHE A 1 93 ? -9.468 6.537 8.078 1.00 89.50 93 PHE A C 1
ATOM 776 O O . PHE A 1 93 ? -8.284 6.826 8.246 1.00 89.50 93 PHE A O 1
ATOM 783 N N . LYS A 1 94 ? -10.357 7.418 7.604 1.00 88.25 94 LYS A N 1
ATOM 784 C CA . LYS A 1 94 ? -10.024 8.823 7.321 1.00 88.25 94 LYS A CA 1
ATOM 785 C C . LYS A 1 94 ? -9.717 9.630 8.580 1.00 88.25 94 LYS A C 1
ATOM 787 O O . LYS A 1 94 ? -8.943 10.580 8.502 1.00 88.25 94 LYS A O 1
ATOM 792 N N . GLY A 1 95 ? -10.318 9.261 9.709 1.00 88.94 95 GLY A N 1
ATOM 793 C CA . GLY A 1 95 ? -10.106 9.887 11.010 1.00 88.94 95 GLY A CA 1
ATOM 794 C C . GLY A 1 95 ? -8.845 9.423 11.745 1.00 88.94 95 GLY A C 1
ATOM 795 O O . GLY A 1 95 ? -8.539 9.973 12.800 1.00 88.94 95 GLY A O 1
ATOM 796 N N . LEU A 1 96 ? -8.110 8.432 11.226 1.00 90.06 96 LEU A N 1
ATOM 797 C CA . LEU A 1 96 ? -6.827 8.021 11.802 1.00 90.06 96 LEU A CA 1
ATOM 798 C C . LEU A 1 96 ? -5.783 9.134 11.654 1.00 90.06 96 LEU A C 1
ATOM 800 O O . LEU A 1 96 ? -5.704 9.802 10.620 1.00 90.06 96 LEU A O 1
ATOM 804 N N . ASP A 1 97 ? -4.932 9.294 12.669 1.00 88.88 97 ASP A N 1
ATOM 805 C CA . ASP A 1 97 ? -3.835 10.258 12.616 1.00 88.88 97 ASP A CA 1
ATOM 806 C C 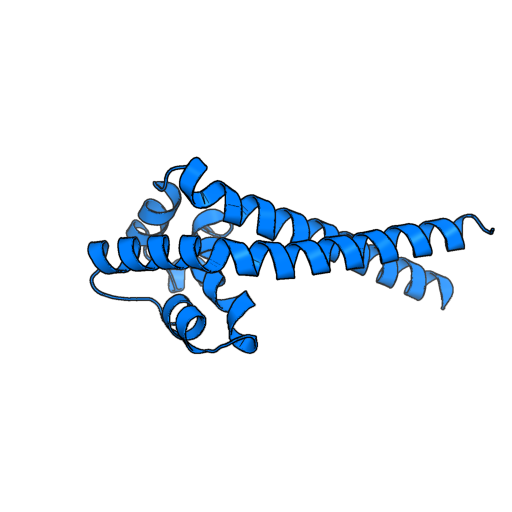. ASP A 1 97 ? -2.903 9.926 11.438 1.00 88.88 97 ASP A C 1
ATOM 808 O O . ASP A 1 97 ? -2.446 8.791 11.266 1.00 88.88 97 ASP A O 1
ATOM 812 N N . ARG A 1 98 ? -2.584 10.942 10.627 1.00 84.44 98 ARG A N 1
ATOM 813 C CA . ARG A 1 98 ? -1.663 10.825 9.491 1.00 84.44 98 ARG A CA 1
ATOM 814 C C . ARG A 1 98 ? -0.315 10.241 9.895 1.00 84.44 98 ARG A C 1
ATOM 816 O O . ARG A 1 98 ? 0.301 9.561 9.075 1.00 84.44 98 ARG A O 1
ATOM 823 N N . ILE A 1 99 ? 0.146 10.473 11.124 1.00 84.94 99 ILE A N 1
ATOM 824 C CA . ILE A 1 99 ? 1.392 9.887 11.629 1.00 84.94 99 ILE A CA 1
ATOM 825 C C . ILE A 1 99 ? 1.249 8.365 11.757 1.00 84.94 99 ILE A C 1
ATOM 827 O O . ILE A 1 99 ? 2.126 7.626 11.291 1.00 84.94 99 ILE A O 1
ATOM 831 N N . GLU A 1 100 ? 0.121 7.892 12.293 1.00 85.12 100 GLU A N 1
ATOM 832 C CA . GLU A 1 100 ? -0.180 6.469 12.479 1.00 85.12 100 GLU A CA 1
ATOM 833 C C . GLU A 1 100 ? -0.313 5.714 11.157 1.00 85.12 100 GLU A C 1
ATOM 835 O O . GLU A 1 100 ? 0.096 4.557 11.087 1.00 85.12 100 GLU A O 1
ATOM 840 N N . ILE A 1 101 ? -0.815 6.359 10.099 1.00 89.50 101 ILE A N 1
ATOM 841 C CA . ILE A 1 101 ? -0.983 5.748 8.766 1.00 89.50 101 ILE A CA 1
ATOM 842 C C . ILE A 1 101 ? 0.116 6.132 7.761 1.00 89.50 101 ILE A C 1
ATOM 844 O O . ILE A 1 101 ? 0.114 5.668 6.623 1.00 89.50 101 ILE A O 1
ATOM 848 N N . SER A 1 102 ? 1.109 6.932 8.159 1.00 89.75 102 SER A N 1
ATOM 849 C CA . SER A 1 102 ? 2.196 7.386 7.271 1.00 89.75 102 SER A CA 1
ATOM 850 C C . SER A 1 102 ? 2.989 6.238 6.632 1.00 89.75 102 SER A C 1
ATOM 852 O O . SER A 1 102 ? 3.439 6.338 5.488 1.00 89.75 102 SER A O 1
ATOM 854 N N . TRP A 1 103 ? 3.147 5.127 7.355 1.00 91.44 103 TRP A N 1
ATOM 855 C CA . TRP A 1 103 ? 3.827 3.928 6.866 1.00 91.44 103 TRP A CA 1
ATOM 856 C C . TRP A 1 103 ? 3.093 3.304 5.673 1.00 91.44 103 TRP A C 1
ATOM 858 O O . TRP A 1 103 ? 3.734 2.864 4.721 1.00 91.44 103 TRP A O 1
ATOM 868 N N . PHE A 1 104 ? 1.760 3.324 5.693 1.00 90.69 104 PHE A N 1
ATOM 869 C CA . PHE A 1 104 ? 0.926 2.755 4.644 1.00 90.69 104 PHE A CA 1
ATOM 870 C C . PHE A 1 104 ? 1.104 3.532 3.334 1.00 90.69 104 PHE A C 1
ATOM 872 O O . PHE A 1 104 ? 1.317 2.921 2.285 1.00 90.69 104 PHE A O 1
ATOM 879 N N . TYR A 1 105 ? 1.132 4.868 3.407 1.00 90.00 105 TYR A N 1
ATOM 880 C CA . TYR A 1 105 ? 1.405 5.725 2.249 1.00 90.00 105 TYR A CA 1
ATOM 881 C C . TYR A 1 105 ? 2.808 5.506 1.683 1.00 90.00 105 TYR A C 1
ATOM 883 O O . TYR A 1 105 ? 2.956 5.339 0.476 1.00 90.00 105 TYR A O 1
ATOM 891 N N . LYS A 1 106 ? 3.842 5.456 2.536 1.00 91.38 106 LYS A N 1
ATOM 892 C CA . LYS A 1 106 ? 5.229 5.214 2.094 1.00 91.38 106 LYS A CA 1
ATOM 893 C C . LYS A 1 106 ? 5.375 3.864 1.392 1.00 91.38 106 LYS A C 1
ATOM 895 O O . LYS A 1 106 ? 6.002 3.785 0.337 1.00 91.38 106 LYS A O 1
ATOM 900 N N . LYS A 1 107 ? 4.761 2.819 1.953 1.00 90.94 107 LYS A N 1
ATOM 901 C CA . LYS A 1 107 ? 4.756 1.470 1.380 1.00 90.94 107 LYS A CA 1
ATOM 902 C C . LYS A 1 107 ? 4.103 1.457 -0.007 1.00 90.94 107 LYS A C 1
ATOM 904 O O . LYS A 1 107 ? 4.704 0.969 -0.961 1.00 90.94 107 LYS A O 1
ATOM 909 N N . HIS A 1 108 ? 2.906 2.026 -0.139 1.00 88.88 108 HIS A N 1
ATOM 910 C CA . HIS A 1 108 ? 2.175 2.025 -1.410 1.00 88.88 108 HIS A CA 1
ATOM 911 C C . HIS A 1 108 ? 2.773 2.966 -2.455 1.00 88.88 108 HIS A C 1
ATOM 913 O O . HIS A 1 108 ? 2.721 2.658 -3.642 1.00 88.88 108 HIS A O 1
ATOM 919 N N . LEU A 1 109 ? 3.406 4.065 -2.038 1.00 91.19 109 LEU A N 1
ATOM 920 C CA . LEU A 1 109 ? 4.155 4.929 -2.946 1.00 91.19 109 LEU A CA 1
ATOM 921 C C . LEU A 1 109 ? 5.326 4.174 -3.582 1.00 91.19 109 LEU A C 1
ATOM 923 O O . LEU A 1 109 ? 5.513 4.252 -4.794 1.00 91.19 109 LEU A O 1
ATOM 927 N N . ALA A 1 110 ? 6.077 3.404 -2.787 1.00 91.75 110 ALA A N 1
ATOM 928 C CA . ALA A 1 110 ? 7.138 2.560 -3.322 1.00 91.75 110 ALA A CA 1
ATOM 929 C C . ALA A 1 110 ? 6.573 1.575 -4.351 1.00 91.75 110 ALA A C 1
ATOM 931 O O . ALA A 1 110 ? 7.072 1.536 -5.474 1.00 91.75 110 ALA A O 1
ATOM 932 N N . MET A 1 111 ? 5.487 0.868 -4.018 1.00 91.31 111 MET A N 1
ATOM 933 C CA . MET A 1 111 ? 4.814 -0.056 -4.939 1.00 91.31 111 MET A CA 1
ATOM 934 C C . MET A 1 111 ? 4.390 0.623 -6.251 1.00 91.31 111 MET A C 1
ATOM 936 O O . MET A 1 111 ? 4.615 0.064 -7.321 1.00 91.31 111 MET A O 1
ATOM 940 N N . LEU A 1 112 ? 3.830 1.835 -6.183 1.00 92.75 112 LEU A N 1
ATOM 941 C CA . LEU A 1 112 ? 3.420 2.608 -7.357 1.00 92.75 112 LEU A CA 1
ATOM 942 C C . LEU A 1 112 ? 4.615 2.944 -8.261 1.00 92.75 112 LEU A C 1
ATOM 944 O O . LEU A 1 112 ? 4.539 2.754 -9.472 1.00 92.75 112 LEU A O 1
ATOM 948 N N . ILE A 1 113 ? 5.732 3.393 -7.680 1.00 93.81 113 ILE A N 1
ATOM 949 C CA . ILE A 1 113 ? 6.969 3.679 -8.425 1.00 93.81 113 ILE A CA 1
ATOM 950 C C . ILE A 1 113 ? 7.473 2.414 -9.128 1.00 93.81 113 ILE A C 1
ATOM 952 O O . ILE A 1 113 ? 7.818 2.460 -10.310 1.00 93.81 113 ILE A O 1
ATOM 956 N N . GLY A 1 114 ? 7.476 1.279 -8.424 1.00 94.81 114 GLY A N 1
ATOM 957 C CA . GLY A 1 114 ? 7.866 -0.010 -8.992 1.00 94.81 114 GLY A CA 1
ATOM 958 C C . GLY A 1 114 ? 6.966 -0.405 -10.158 1.00 94.81 114 GLY A C 1
ATOM 959 O O . GLY A 1 114 ? 7.458 -0.742 -11.233 1.00 94.81 114 GLY A O 1
ATOM 960 N N . LEU A 1 115 ? 5.648 -0.282 -9.988 1.00 94.62 115 LEU A N 1
ATOM 961 C CA . LEU A 1 115 ? 4.675 -0.584 -11.034 1.00 94.62 115 LEU A CA 1
ATOM 962 C C . LEU A 1 115 ? 4.883 0.285 -12.283 1.00 94.62 115 LEU A C 1
ATOM 964 O O . LEU A 1 115 ? 4.889 -0.242 -13.392 1.00 94.62 115 LEU A O 1
ATOM 968 N N . LEU A 1 116 ? 5.105 1.592 -12.120 1.00 96.25 116 LEU A N 1
ATOM 969 C CA . LEU A 1 116 ? 5.384 2.496 -13.241 1.00 96.25 116 LEU A CA 1
ATOM 970 C C . LEU A 1 116 ? 6.681 2.121 -13.971 1.00 96.25 116 LEU A C 1
ATOM 972 O O . LEU A 1 116 ? 6.704 2.107 -15.202 1.00 96.25 116 LEU A O 1
ATOM 976 N N . CYS A 1 117 ? 7.737 1.754 -13.236 1.00 95.19 117 CYS A N 1
ATOM 977 C CA . CYS A 1 117 ? 8.983 1.266 -13.836 1.00 95.19 117 CYS A CA 1
ATOM 978 C C . CYS A 1 117 ? 8.754 -0.026 -14.630 1.00 95.19 117 CYS A C 1
ATOM 980 O O . CYS A 1 117 ? 9.243 -0.158 -15.752 1.00 95.19 117 CYS A O 1
ATOM 982 N N . PHE A 1 118 ? 7.975 -0.958 -14.077 1.0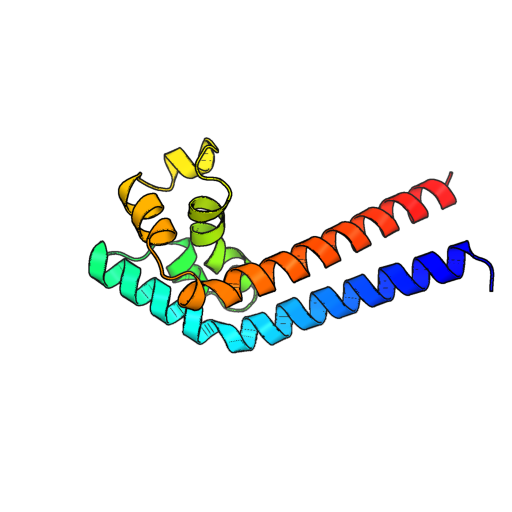0 95.44 118 PHE A N 1
ATOM 983 C CA . PHE A 1 118 ? 7.637 -2.218 -14.733 1.00 95.44 118 PHE A CA 1
ATOM 984 C C . PHE A 1 118 ? 6.825 -2.004 -16.017 1.00 95.44 118 PHE A C 1
ATOM 986 O O . PHE A 1 118 ? 7.164 -2.562 -17.058 1.00 95.44 118 PHE A O 1
ATOM 993 N N . ILE A 1 119 ? 5.805 -1.140 -15.983 1.00 95.75 119 ILE A N 1
ATOM 994 C CA . ILE A 1 119 ? 5.029 -0.769 -17.175 1.00 95.75 119 ILE A CA 1
ATOM 995 C C . ILE A 1 119 ? 5.944 -0.133 -18.229 1.00 95.75 119 ILE A C 1
ATOM 997 O O . ILE A 1 119 ? 5.877 -0.506 -19.400 1.00 95.75 119 ILE A O 1
ATOM 1001 N N . GLY A 1 120 ? 6.839 0.772 -17.823 1.00 94.38 120 GLY A N 1
ATOM 1002 C CA . GLY A 1 120 ? 7.827 1.373 -18.720 1.00 94.38 120 GLY A CA 1
ATOM 1003 C C . GLY A 1 120 ? 8.713 0.329 -19.407 1.00 94.38 120 GLY A C 1
ATOM 1004 O O . GLY A 1 120 ? 8.912 0.393 -20.620 1.00 94.38 120 GLY A O 1
ATOM 1005 N N . LEU A 1 121 ? 9.180 -0.680 -18.665 1.00 94.62 121 LEU A N 1
ATOM 1006 C CA . LEU A 1 121 ? 9.940 -1.801 -19.225 1.00 94.62 121 LEU A CA 1
ATOM 1007 C C . LEU A 1 121 ? 9.122 -2.604 -20.241 1.00 94.62 121 LEU A C 1
ATOM 1009 O O . LEU A 1 121 ? 9.630 -2.891 -21.323 1.00 94.62 121 LEU A O 1
ATOM 1013 N N . LEU A 1 122 ? 7.862 -2.931 -19.935 1.00 94.00 122 LEU A N 1
ATOM 1014 C CA . LEU A 1 122 ? 6.985 -3.657 -20.861 1.00 94.00 122 LEU A CA 1
ATOM 1015 C C . LEU A 1 122 ? 6.778 -2.891 -22.171 1.00 94.00 122 LEU A C 1
ATOM 1017 O O . LEU A 1 122 ? 6.849 -3.486 -23.247 1.00 94.00 122 LEU A O 1
ATOM 1021 N N . VAL A 1 123 ? 6.565 -1.575 -22.093 1.00 94.00 123 VAL A N 1
ATOM 1022 C CA . VAL A 1 123 ? 6.428 -0.713 -23.276 1.00 94.00 123 VAL A CA 1
ATOM 1023 C C . VAL A 1 123 ? 7.714 -0.727 -24.102 1.00 94.00 123 VAL A C 1
ATOM 1025 O O . VAL A 1 123 ? 7.653 -0.954 -25.308 1.00 94.00 123 VAL A O 1
ATOM 1028 N N . ILE A 1 124 ? 8.880 -0.561 -23.469 1.00 91.88 124 ILE A N 1
ATOM 1029 C CA . ILE A 1 124 ? 10.178 -0.590 -24.161 1.00 91.88 124 ILE A CA 1
ATOM 1030 C C . ILE A 1 124 ? 10.419 -1.946 -24.832 1.00 91.88 124 ILE A C 1
ATOM 1032 O O . ILE A 1 124 ? 10.829 -1.990 -25.992 1.00 91.88 124 ILE A O 1
ATOM 1036 N N . PHE A 1 125 ? 10.158 -3.057 -24.138 1.00 90.81 125 PHE A N 1
ATOM 1037 C CA . PHE A 1 125 ? 10.341 -4.391 -24.709 1.00 90.81 125 PHE A CA 1
ATOM 1038 C C . PHE A 1 125 ? 9.389 -4.653 -25.873 1.00 90.81 125 PHE A C 1
ATOM 1040 O O . PHE A 1 125 ? 9.822 -5.179 -26.897 1.00 90.81 125 PHE A O 1
ATOM 1047 N N . LYS A 1 126 ? 8.127 -4.225 -25.763 1.00 91.25 126 LYS A N 1
ATOM 1048 C CA . LYS A 1 126 ? 7.164 -4.319 -26.862 1.00 91.25 126 LYS A CA 1
ATOM 1049 C C . LYS A 1 126 ? 7.627 -3.520 -28.082 1.00 91.25 126 LYS A C 1
ATOM 1051 O O . LYS A 1 126 ? 7.618 -4.057 -29.181 1.00 91.25 126 LYS A O 1
ATOM 1056 N N . LEU A 1 127 ? 8.083 -2.281 -27.885 1.00 88.31 127 LEU A N 1
ATOM 1057 C CA . LEU A 1 127 ? 8.583 -1.420 -28.965 1.00 88.31 127 LEU A CA 1
ATOM 1058 C C . LEU A 1 127 ? 9.875 -1.936 -29.606 1.00 88.31 127 LEU A C 1
ATOM 1060 O O . LEU A 1 127 ? 10.104 -1.676 -30.774 1.00 88.31 127 LEU A O 1
ATOM 1064 N N . LYS A 1 128 ? 10.719 -2.655 -28.860 1.00 84.19 128 LYS A N 1
ATOM 1065 C CA . LYS A 1 128 ? 11.951 -3.266 -29.384 1.00 84.19 128 LYS A CA 1
ATOM 1066 C C . LYS A 1 128 ? 11.695 -4.552 -30.183 1.00 84.19 128 LYS A C 1
ATOM 1068 O O . LYS A 1 128 ? 12.578 -4.998 -30.907 1.00 84.19 128 LYS A O 1
ATOM 1073 N N . THR A 1 129 ? 10.541 -5.183 -29.970 1.00 74.06 129 THR A N 1
ATOM 1074 C CA . THR A 1 129 ? 10.148 -6.434 -30.640 1.00 74.06 129 THR A CA 1
ATOM 1075 C C . THR A 1 129 ? 9.391 -6.171 -31.952 1.00 74.06 129 THR A C 1
ATOM 1077 O O . THR A 1 129 ? 9.274 -7.080 -32.768 1.00 74.06 129 THR A O 1
ATOM 1080 N N . LEU A 1 130 ? 8.888 -4.943 -32.142 1.00 56.59 130 LEU A N 1
ATOM 1081 C CA . LEU A 1 130 ? 8.362 -4.403 -33.404 1.00 56.59 130 LEU A CA 1
ATOM 1082 C C . LEU A 1 130 ? 9.507 -3.958 -34.321 1.00 56.59 130 LEU A C 1
ATOM 1084 O O . LEU A 1 130 ? 9.346 -4.134 -35.546 1.00 56.59 130 LEU A O 1
#

Sequence (130 aa):
MKPLNLIIIILTSLFFLSLLFYLIYGKFTERKFDIIAEKFNKKFGYMPFSMTAGRNGGFFFWGYKESYLICALFFTNFPATKKTLTQEEVDFFKGLDRIEISWFYKKHLAMLIGLLCFIGLLVIFKLKTL

pLDDT: mean 86.75, std 7.93, range [56.59, 96.38]

Foldseek 3Di:
DPPLVVLLVVLVVLLVVLVVCLVVLLVVCVVLLVVLQVVVCVVPVDGDPLLVCCVVVPPVSVVSNCVLLCCLPPPVVPPVSVVRDDPVSSVSSVPDDCVSCVSVVVSVVSVVSSVVSVVVNVVSVVVVVD